Protein AF-A0A127P635-F1 (afdb_monomer_lite)

Radius of gyration: 21.89 Å; chains: 1; bounding box: 33×48×80 Å

pLDDT: mean 75.7, std 22.83, range [26.84, 96.88]

Foldseek 3Di:
DDDDDDDDDDDDPPPDDPPPVCPFKDWDDDDPPDDPCLQPDLLDAPNQLAQVVNVSGHPCNVVVLCVLLVPLVDAEAEDEDQLDWGWDDGSNHIYTYWHAQAWHFDDDSDNPDDRDIGRDFGWIWMWGADPPPGTDIDIGTDDDDDDPDDLADPVGGDD

InterPro domains:
  IPR029052 Metallo-dependent phosphatase-like [SSF56300] (49-138)
  IPR042281 GpdQ, beta-strand dimerisation domain [G3DSA:3.30.750.180] (48-118)

Organism: NCBI:txid158899

Sequence (159 aa):
MLASIDTTTLPLKTAGSPHALAQNAICYNCPPEWADWATQIKAIKDMTGIGHMDQIGLAQPQALADVVRRHPQVERILCGHLHRSIQVRFGGTIASTCPGVAHQVALDLSPQAASQFVMKPPAFQLHLWDAETGLISHTAYVGEFDGPHPFYDDDGLID

Secondary structure (DSSP, 8-state):
---------------------GGGEEEE---TTS--GGGS----SS-SS-HHHHTTS-S-HHHHHHHHHT-TT--EEEE-SSSS-EEEEETTEEEEEPPPSS-EE-----TT----EE-PPPEEEEEEEETTTEEEEEEEE-S--S-PPPSB-SSSB--

Structure (mmCIF, N/CA/C/O backbone):
data_AF-A0A127P635-F1
#
_entry.id   AF-A0A127P635-F1
#
loop_
_atom_site.group_PDB
_atom_site.id
_atom_site.type_symbol
_atom_site.label_atom_id
_atom_site.label_alt_id
_atom_site.label_comp_id
_atom_site.label_asym_id
_atom_site.label_entity_id
_atom_site.label_seq_id
_atom_site.pdbx_PDB_ins_code
_atom_site.Cartn_x
_atom_site.Cartn_y
_atom_site.Cartn_z
_atom_site.occupancy
_atom_site.B_iso_or_equiv
_atom_site.auth_seq_id
_atom_site.auth_comp_id
_atom_site.auth_asym_id
_atom_site.auth_atom_id
_atom_site.pdbx_PDB_model_num
ATOM 1 N N . MET A 1 1 ? -2.350 6.362 -63.099 1.00 40.06 1 MET A N 1
ATOM 2 C CA . MET A 1 1 ? -1.219 6.016 -62.216 1.00 40.06 1 MET A CA 1
ATOM 3 C C . MET A 1 1 ? -1.786 5.828 -60.818 1.00 40.06 1 MET A C 1
ATOM 5 O O . MET A 1 1 ? -2.006 6.806 -60.126 1.00 40.06 1 MET A O 1
ATOM 9 N N . LEU A 1 2 ? -2.149 4.595 -60.469 1.00 26.84 2 LEU A N 1
ATOM 10 C CA . LEU A 1 2 ? -2.580 4.197 -59.128 1.00 26.84 2 LEU A CA 1
ATOM 11 C C . LEU A 1 2 ? -1.950 2.825 -58.893 1.00 26.84 2 LEU A C 1
ATOM 13 O O . LEU A 1 2 ? -2.239 1.880 -59.624 1.00 26.84 2 LEU A O 1
ATOM 17 N N . ALA A 1 3 ? -0.991 2.782 -57.973 1.00 28.45 3 ALA A N 1
ATOM 18 C CA . ALA A 1 3 ? -0.274 1.579 -57.591 1.00 28.45 3 ALA A CA 1
ATOM 19 C C . ALA A 1 3 ? -1.171 0.712 -56.697 1.00 28.45 3 ALA A C 1
ATOM 21 O O . ALA A 1 3 ? -1.780 1.207 -55.751 1.00 28.45 3 ALA A O 1
ATOM 22 N N . SER A 1 4 ? -1.246 -0.575 -57.026 1.00 27.48 4 SER A N 1
ATOM 23 C CA . SER A 1 4 ? -1.781 -1.626 -56.163 1.00 27.48 4 SER A CA 1
ATOM 24 C C . SER A 1 4 ? -0.800 -1.851 -55.009 1.00 27.48 4 SER A C 1
ATOM 26 O O . SER A 1 4 ? 0.396 -2.016 -55.246 1.00 27.48 4 SER A O 1
ATOM 28 N N . ILE A 1 5 ? -1.301 -1.824 -53.772 1.00 34.12 5 ILE A N 1
ATOM 29 C CA . ILE A 1 5 ? -0.582 -2.327 -52.600 1.00 34.12 5 ILE A CA 1
ATOM 30 C C . ILE A 1 5 ? -1.266 -3.631 -52.204 1.00 34.12 5 ILE A C 1
ATOM 32 O O . ILE A 1 5 ? -2.447 -3.653 -51.855 1.00 34.12 5 ILE A O 1
ATOM 36 N N . ASP A 1 6 ? -0.502 -4.704 -52.341 1.00 28.53 6 ASP A N 1
ATOM 37 C CA . ASP A 1 6 ? -0.830 -6.071 -51.967 1.00 28.53 6 ASP A CA 1
ATOM 38 C C . ASP A 1 6 ? -0.951 -6.174 -50.436 1.00 28.53 6 ASP A C 1
ATOM 40 O O . ASP A 1 6 ? -0.069 -5.730 -49.699 1.00 28.53 6 ASP A O 1
ATOM 44 N N . THR A 1 7 ? -2.069 -6.711 -49.947 1.00 33.72 7 THR A N 1
ATOM 45 C CA . THR A 1 7 ? -2.349 -6.883 -48.511 1.00 33.72 7 THR A CA 1
ATOM 46 C C . THR A 1 7 ? -2.181 -8.348 -48.134 1.00 33.72 7 THR A C 1
ATOM 48 O O . THR A 1 7 ? -3.131 -9.046 -47.784 1.00 33.72 7 THR A O 1
ATOM 51 N N . THR A 1 8 ? -0.941 -8.832 -48.175 1.00 31.59 8 THR A N 1
ATOM 52 C CA . THR A 1 8 ? -0.578 -10.069 -47.480 1.00 31.59 8 THR A CA 1
ATOM 53 C C . THR A 1 8 ? -0.771 -9.880 -45.977 1.00 31.59 8 THR A C 1
ATOM 55 O O . THR A 1 8 ? -0.071 -9.117 -45.313 1.00 31.59 8 THR A O 1
ATOM 58 N N . THR A 1 9 ? -1.769 -10.584 -45.460 1.00 33.47 9 THR A N 1
ATOM 59 C CA . THR A 1 9 ? -2.158 -10.689 -44.058 1.00 33.47 9 THR A CA 1
ATOM 60 C C . THR A 1 9 ? -1.103 -11.488 -43.290 1.00 33.47 9 THR A C 1
ATOM 62 O O . THR A 1 9 ? -1.004 -12.705 -43.421 1.00 33.47 9 THR A O 1
ATOM 65 N N . LEU A 1 10 ? -0.311 -10.805 -42.463 1.00 30.02 10 LEU A N 1
ATOM 66 C CA . LEU A 1 10 ? 0.442 -11.431 -41.375 1.00 30.02 10 LEU A CA 1
ATOM 67 C C . LEU A 1 10 ? -0.514 -11.628 -40.186 1.00 30.02 10 LEU A C 1
ATOM 69 O O . LEU A 1 10 ? -1.155 -10.657 -39.774 1.00 30.02 10 LEU A O 1
ATOM 73 N N . PRO A 1 11 ? -0.640 -12.835 -39.607 1.00 29.98 11 PRO A N 1
ATOM 74 C CA . PRO A 1 11 ? -1.437 -13.017 -38.406 1.00 29.98 11 PRO A CA 1
ATOM 75 C C . PRO A 1 11 ? -0.704 -12.383 -37.219 1.00 29.98 11 PRO A C 1
ATOM 77 O O . PRO A 1 11 ? 0.297 -12.904 -36.726 1.00 29.98 11 PRO A O 1
ATOM 80 N N . LEU A 1 12 ? -1.221 -11.246 -36.754 1.00 31.81 12 LEU A N 1
ATOM 81 C CA . LEU A 1 12 ? -0.872 -10.675 -35.461 1.00 31.81 12 LEU A CA 1
ATOM 82 C C . LEU A 1 12 ? -1.381 -11.648 -34.385 1.00 31.81 12 LEU A C 1
ATOM 84 O O . LEU A 1 12 ? -2.584 -11.734 -34.136 1.00 31.81 12 LEU A O 1
ATOM 88 N N . LYS A 1 13 ? -0.481 -12.424 -33.771 1.00 27.80 13 LYS A N 1
ATOM 89 C CA . LYS A 1 13 ? -0.789 -13.155 -32.537 1.00 27.80 13 LYS A CA 1
ATOM 90 C C . LYS A 1 13 ? -1.103 -12.115 -31.464 1.00 27.80 13 LYS A C 1
ATOM 92 O O . LYS A 1 13 ? -0.204 -11.481 -30.922 1.00 27.80 13 LYS A O 1
ATOM 97 N N . THR A 1 14 ? -2.385 -11.921 -31.184 1.00 33.81 14 THR A N 1
ATOM 98 C CA . THR A 1 14 ? -2.855 -11.160 -30.030 1.00 33.81 14 THR A CA 1
ATOM 99 C C . THR A 1 14 ? -2.459 -11.924 -28.770 1.00 33.81 14 THR A C 1
ATOM 101 O O . THR A 1 14 ? -3.133 -12.878 -28.383 1.00 33.81 14 THR A O 1
ATOM 104 N N . ALA A 1 15 ? -1.348 -11.535 -28.144 1.00 35.34 15 ALA A N 1
ATOM 105 C CA . ALA A 1 15 ? -1.114 -11.848 -26.742 1.00 35.34 15 ALA A CA 1
ATOM 106 C C . ALA A 1 15 ? -2.241 -11.165 -25.959 1.00 35.34 15 ALA A C 1
ATOM 108 O O . ALA A 1 15 ? -2.347 -9.939 -25.948 1.00 35.34 15 ALA A O 1
ATOM 109 N N . GLY A 1 16 ? -3.166 -11.967 -25.434 1.00 30.27 16 GLY A N 1
ATOM 110 C CA . GLY A 1 16 ? -4.338 -11.471 -24.733 1.00 30.27 16 GLY A CA 1
ATOM 111 C C . GLY A 1 16 ? -3.919 -10.689 -23.497 1.00 30.27 16 GLY A C 1
ATOM 112 O O . GLY A 1 16 ? -3.407 -11.267 -22.542 1.00 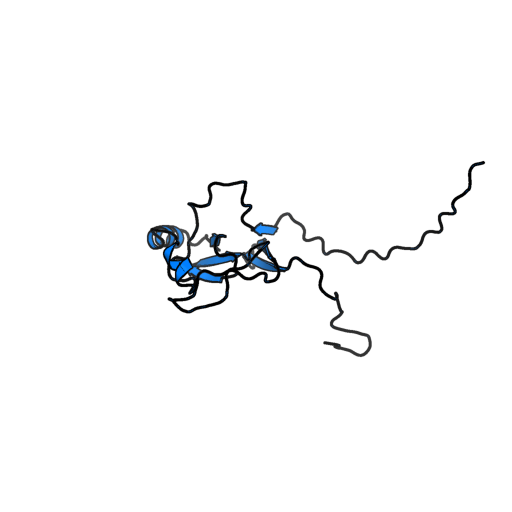30.27 16 GLY A O 1
ATOM 113 N N . SER A 1 17 ? -4.170 -9.382 -23.501 1.00 34.38 17 SER A N 1
ATOM 114 C CA . SER A 1 17 ? -4.253 -8.606 -22.270 1.00 34.38 17 SER A CA 1
ATOM 115 C C . SER A 1 17 ? -5.318 -9.259 -21.382 1.00 34.38 17 SER A C 1
ATOM 117 O O . SER A 1 17 ? -6.433 -9.479 -21.868 1.00 34.38 17 SER A O 1
ATOM 119 N N . PRO A 1 18 ? -5.034 -9.594 -20.112 1.00 41.00 18 PRO A N 1
ATOM 120 C CA . PRO A 1 18 ? -6.061 -10.102 -19.221 1.00 41.00 18 PRO A CA 1
ATOM 121 C C . PRO A 1 18 ? -7.120 -9.012 -19.041 1.00 41.00 18 PRO A C 1
ATOM 123 O O . PRO A 1 18 ? -6.912 -8.004 -18.366 1.00 41.00 18 PRO A O 1
ATOM 126 N N . HIS A 1 19 ? -8.264 -9.210 -19.690 1.00 35.12 19 HIS A N 1
ATOM 127 C CA . HIS A 1 19 ? -9.473 -8.449 -19.438 1.00 35.12 19 HIS A CA 1
ATOM 128 C C . HIS A 1 19 ? -9.950 -8.799 -18.027 1.00 35.12 19 HIS A C 1
ATOM 130 O O . HIS A 1 19 ? -10.717 -9.740 -17.834 1.00 35.12 19 HIS A O 1
ATOM 136 N N . ALA A 1 20 ? -9.497 -8.050 -17.021 1.00 40.28 20 ALA A N 1
ATOM 137 C CA . ALA A 1 20 ? -10.219 -7.988 -15.762 1.00 40.28 20 ALA A CA 1
ATOM 138 C C . ALA A 1 20 ? -11.636 -7.493 -16.088 1.00 40.28 20 ALA A C 1
ATOM 140 O O . ALA A 1 20 ? -11.803 -6.423 -16.679 1.00 40.28 20 ALA A O 1
ATOM 141 N N . LEU A 1 21 ? -12.657 -8.286 -15.760 1.00 40.84 21 LEU A N 1
ATOM 142 C CA . LEU A 1 21 ? -14.048 -7.853 -15.842 1.00 40.84 21 LEU A CA 1
ATOM 143 C C . LEU A 1 21 ? -14.205 -6.676 -14.870 1.00 40.84 21 LEU A C 1
ATOM 145 O O . LEU A 1 21 ? -14.335 -6.857 -13.663 1.00 40.84 21 LEU A O 1
ATOM 149 N N . ALA A 1 22 ? -14.128 -5.458 -15.407 1.00 42.81 22 ALA A N 1
ATOM 150 C CA . ALA A 1 22 ? -13.986 -4.200 -14.671 1.00 42.81 22 ALA A CA 1
ATOM 151 C C . ALA A 1 22 ? -15.124 -3.890 -13.677 1.00 42.81 22 ALA A C 1
ATOM 153 O O . ALA A 1 22 ? -15.039 -2.917 -12.938 1.00 42.81 22 ALA A O 1
ATOM 154 N N . GLN A 1 23 ? -16.180 -4.705 -13.635 1.00 42.50 23 GLN A N 1
ATOM 155 C CA . GLN A 1 23 ? -17.359 -4.472 -12.800 1.00 42.50 23 GLN A CA 1
ATOM 156 C C . GLN A 1 23 ? -17.070 -4.590 -11.296 1.00 42.50 23 GLN A C 1
ATOM 158 O O . GLN A 1 23 ? -17.772 -3.964 -10.508 1.00 42.50 23 GLN A O 1
ATOM 163 N N . ASN A 1 24 ? -16.005 -5.301 -10.903 1.00 52.50 24 ASN A N 1
ATOM 164 C CA . ASN A 1 24 ? -15.662 -5.513 -9.492 1.00 52.50 24 ASN A CA 1
ATOM 165 C C . ASN A 1 24 ? -14.326 -4.870 -9.081 1.00 52.50 24 ASN A C 1
ATOM 167 O O . ASN A 1 24 ? -13.879 -5.105 -7.961 1.00 52.50 24 ASN A O 1
ATOM 171 N N . ALA A 1 25 ? -13.679 -4.096 -9.965 1.00 46.00 25 ALA A N 1
ATOM 172 C CA . ALA A 1 25 ? -12.345 -3.542 -9.739 1.00 46.00 25 ALA A CA 1
ATOM 173 C C . ALA A 1 25 ? -12.371 -2.010 -9.577 1.00 46.00 25 ALA A C 1
ATOM 175 O O . ALA A 1 25 ? -12.666 -1.288 -10.527 1.00 46.00 25 ALA A O 1
ATOM 176 N N . ILE A 1 26 ? -12.010 -1.497 -8.398 1.00 62.84 26 ILE A N 1
ATOM 177 C CA . ILE A 1 26 ? -11.842 -0.056 -8.157 1.00 62.84 26 ILE A CA 1
ATOM 178 C C . ILE A 1 26 ? -10.362 0.297 -8.313 1.00 62.84 26 ILE A C 1
ATOM 180 O O . ILE A 1 26 ? -9.521 -0.202 -7.566 1.00 62.84 26 ILE A O 1
ATOM 184 N N . CYS A 1 27 ? -10.039 1.172 -9.268 1.00 54.94 27 CYS A N 1
ATOM 185 C CA . CYS A 1 27 ? -8.718 1.789 -9.350 1.00 54.94 27 CYS A CA 1
ATOM 186 C C . CYS A 1 27 ? -8.664 2.964 -8.374 1.00 54.94 27 CYS A C 1
ATOM 188 O O . CYS A 1 27 ? -9.418 3.928 -8.522 1.00 54.94 27 CYS A O 1
ATOM 190 N N . TYR A 1 28 ? -7.790 2.879 -7.373 1.00 62.53 28 TYR A N 1
ATOM 191 C CA . TYR A 1 28 ? -7.574 3.970 -6.434 1.00 62.53 28 TYR A CA 1
ATOM 192 C C . TYR A 1 28 ? -6.219 4.622 -6.706 1.00 62.53 28 TYR A C 1
ATOM 194 O O . TYR A 1 28 ? -5.156 4.075 -6.409 1.00 62.53 28 TYR A O 1
ATOM 202 N N . ASN A 1 29 ? -6.281 5.821 -7.275 1.00 59.50 29 ASN A N 1
ATOM 203 C CA . ASN A 1 29 ? -5.204 6.794 -7.248 1.00 59.50 29 ASN A CA 1
ATOM 204 C C . ASN A 1 29 ? -5.836 8.172 -7.044 1.00 59.50 29 ASN A C 1
ATOM 206 O O . ASN A 1 29 ? -6.843 8.474 -7.676 1.00 59.50 29 ASN A O 1
ATOM 210 N N . CYS A 1 30 ? -5.261 8.987 -6.164 1.00 53.19 30 CYS A N 1
ATOM 211 C CA . CYS A 1 30 ? -5.733 10.342 -5.887 1.00 53.19 30 CYS A CA 1
ATOM 212 C C . CYS A 1 30 ? -5.468 11.224 -7.126 1.00 53.19 30 CYS A C 1
ATOM 214 O O . CYS A 1 30 ? -4.301 11.540 -7.374 1.00 53.19 30 CYS A O 1
ATOM 216 N N . PRO A 1 31 ? -6.476 11.612 -7.935 1.00 47.00 31 PRO A N 1
ATOM 217 C CA . PRO A 1 31 ? -6.239 12.573 -9.000 1.00 47.00 31 PRO A CA 1
ATOM 218 C C . PRO A 1 31 ? -6.076 13.965 -8.363 1.00 47.00 31 PRO A C 1
ATOM 220 O O . PRO A 1 31 ? -6.897 14.337 -7.520 1.00 47.00 31 PRO A O 1
ATOM 223 N N . PRO A 1 32 ? -5.052 14.747 -8.741 1.00 47.50 32 PRO A N 1
ATOM 224 C CA . PRO A 1 32 ? -4.784 16.043 -8.118 1.00 47.50 32 PRO A CA 1
ATOM 225 C C . PRO A 1 32 ? -5.845 17.119 -8.417 1.00 47.50 32 PRO A C 1
ATOM 227 O O . PRO A 1 32 ? -5.920 18.098 -7.681 1.00 47.50 32 PRO A O 1
ATOM 230 N N . GLU A 1 33 ? -6.689 16.944 -9.442 1.00 41.91 33 GLU A N 1
ATOM 231 C CA . GLU A 1 33 ? -7.599 17.996 -9.929 1.00 41.91 33 GLU A CA 1
ATOM 232 C C . GLU A 1 33 ? -9.095 17.840 -9.591 1.00 41.91 33 GLU A C 1
ATOM 234 O O . GLU A 1 33 ? -9.850 18.782 -9.828 1.00 41.91 33 GLU A O 1
ATOM 239 N N . TRP A 1 34 ? -9.568 16.710 -9.045 1.00 37.62 34 TRP A N 1
ATOM 240 C CA . TRP A 1 34 ? -11.022 16.428 -9.001 1.00 37.62 34 TRP A CA 1
ATOM 241 C C . TRP A 1 34 ? -11.672 16.343 -7.631 1.00 37.62 34 TRP A C 1
ATOM 243 O O . TRP A 1 34 ? -12.878 16.105 -7.552 1.00 37.62 34 TRP A O 1
ATOM 253 N N . ALA A 1 35 ? -10.939 16.590 -6.552 1.00 34.84 35 ALA A N 1
ATOM 254 C CA . ALA A 1 35 ? -11.592 16.684 -5.264 1.00 34.84 35 ALA A CA 1
ATOM 255 C C . ALA A 1 35 ? -10.798 17.464 -4.230 1.00 34.84 35 ALA A C 1
ATOM 257 O O . ALA A 1 35 ? -9.618 17.216 -3.993 1.00 34.84 35 ALA A O 1
ATOM 258 N N . ASP A 1 36 ? -11.528 18.298 -3.501 1.00 38.75 36 ASP A N 1
ATOM 259 C CA . ASP A 1 36 ? -11.171 18.829 -2.188 1.00 38.75 36 ASP A CA 1
ATOM 260 C C . ASP A 1 36 ? -11.146 17.706 -1.114 1.00 38.75 36 ASP A C 1
ATOM 262 O O . ASP A 1 36 ? -11.647 17.843 -0.001 1.00 38.75 36 ASP A O 1
ATOM 266 N N . TRP A 1 37 ? -10.581 16.536 -1.447 1.00 36.97 37 TRP A N 1
ATOM 267 C CA . TRP A 1 37 ? -10.340 15.430 -0.511 1.00 36.97 37 TRP A CA 1
ATOM 268 C C . TRP A 1 37 ? -9.089 15.660 0.343 1.00 36.97 37 TRP A C 1
ATOM 270 O O . TRP A 1 37 ? -8.814 14.875 1.247 1.00 36.97 37 TRP A O 1
ATOM 280 N N . ALA A 1 38 ? -8.337 16.744 0.116 1.00 36.59 38 ALA A N 1
ATOM 281 C CA . ALA A 1 38 ? -7.141 17.079 0.893 1.00 36.59 38 ALA A CA 1
ATOM 282 C C . ALA A 1 38 ? -7.415 17.192 2.411 1.00 36.59 38 ALA A C 1
ATOM 284 O O . ALA A 1 38 ? -6.490 17.054 3.217 1.00 36.59 38 ALA A O 1
ATOM 285 N N . THR A 1 39 ? -8.680 17.371 2.807 1.00 39.03 39 THR A N 1
ATOM 286 C CA . THR A 1 39 ? -9.135 17.406 4.203 1.00 39.03 39 THR A CA 1
ATOM 287 C C . THR A 1 39 ? -9.807 16.121 4.703 1.00 39.03 39 THR A C 1
ATOM 289 O O . THR A 1 39 ? -9.996 15.992 5.914 1.00 39.03 39 THR A O 1
ATOM 292 N N . GLN A 1 40 ? -10.121 15.134 3.852 1.00 41.62 40 GLN A N 1
ATOM 293 C CA . GLN A 1 40 ? -10.844 13.928 4.275 1.00 41.62 40 GLN A CA 1
ATOM 294 C C . GLN A 1 40 ? -10.118 12.631 3.898 1.00 41.62 40 GLN A C 1
ATOM 296 O O . GLN A 1 40 ? -9.894 12.304 2.740 1.00 41.62 40 GLN A O 1
ATOM 301 N N . ILE A 1 41 ? -9.836 11.861 4.953 1.00 49.72 41 ILE A N 1
ATOM 302 C CA . ILE A 1 41 ? -9.254 10.511 4.984 1.00 49.72 41 ILE A CA 1
ATOM 303 C C . ILE A 1 41 ? -7.726 10.471 4.819 1.00 49.72 41 ILE A C 1
ATOM 305 O O . ILE A 1 41 ? -7.162 9.876 3.909 1.00 49.72 41 ILE A O 1
ATOM 309 N N . LYS A 1 42 ? -7.044 11.017 5.830 1.00 58.03 42 LYS A N 1
ATOM 310 C CA . LYS A 1 42 ? -5.664 10.672 6.213 1.00 58.03 42 LYS A CA 1
ATOM 311 C C . LYS A 1 42 ? -5.676 9.792 7.466 1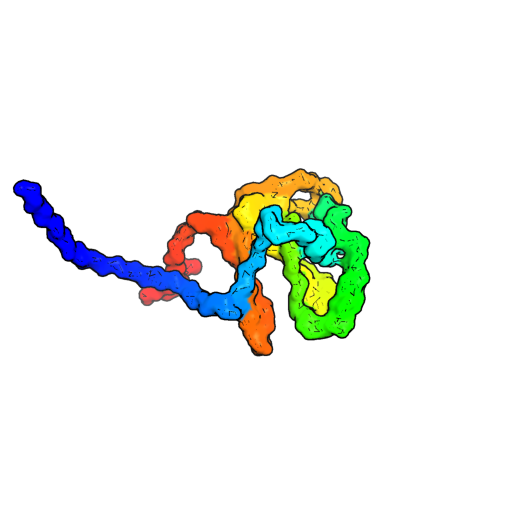.00 58.03 42 LYS A C 1
ATOM 313 O O . LYS A 1 42 ? -5.122 10.171 8.491 1.00 58.03 42 LYS A O 1
ATOM 318 N N . ALA A 1 43 ? -6.382 8.661 7.424 1.00 54.31 43 ALA A N 1
ATOM 319 C CA . ALA A 1 43 ? -6.719 7.867 8.618 1.00 54.31 43 ALA A CA 1
ATOM 320 C C . ALA A 1 43 ? -5.507 7.430 9.466 1.00 54.31 43 ALA A C 1
ATOM 322 O O . ALA A 1 43 ? -5.661 7.088 10.634 1.00 54.31 43 ALA A O 1
ATOM 323 N N . ILE A 1 44 ? -4.304 7.474 8.897 1.00 63.19 44 ILE A N 1
ATOM 324 C CA . ILE A 1 44 ? -3.077 7.044 9.545 1.00 63.19 44 ILE A CA 1
ATOM 325 C C . ILE A 1 44 ? -2.339 8.274 10.086 1.00 63.19 44 ILE A C 1
ATOM 327 O O . ILE A 1 44 ? -1.564 8.903 9.371 1.00 63.19 44 ILE A O 1
ATOM 331 N N . LYS A 1 45 ? -2.592 8.630 11.346 1.00 61.78 45 LYS A N 1
ATOM 332 C CA . LYS A 1 45 ? -1.747 9.566 12.100 1.00 61.78 45 LYS A CA 1
ATOM 333 C C . LYS A 1 45 ? -0.924 8.762 13.108 1.00 61.78 45 LYS A C 1
ATOM 335 O O . LYS A 1 45 ? -1.494 7.960 13.840 1.00 61.78 45 LYS A O 1
ATOM 340 N N . ASP A 1 46 ? 0.390 8.983 13.116 1.00 60.41 46 ASP A N 1
ATOM 341 C CA . ASP A 1 46 ? 1.391 8.334 13.982 1.00 60.41 46 ASP A CA 1
ATOM 342 C C . ASP A 1 46 ? 1.610 6.828 13.723 1.00 60.41 46 ASP A C 1
ATOM 344 O O . ASP A 1 46 ? 2.237 6.141 14.528 1.00 60.41 46 ASP A O 1
ATOM 348 N N . MET A 1 47 ? 1.092 6.290 12.613 1.00 71.00 47 MET A N 1
ATOM 349 C CA . MET A 1 47 ? 1.242 4.865 12.271 1.00 71.00 47 MET A CA 1
ATOM 350 C C . MET A 1 47 ? 1.848 4.628 10.889 1.00 71.00 47 MET A C 1
ATOM 352 O O . MET A 1 47 ? 1.985 3.477 10.476 1.00 71.00 47 MET A O 1
ATOM 356 N N . THR A 1 48 ? 2.209 5.692 10.164 1.00 74.69 48 THR A N 1
ATOM 357 C CA . THR A 1 48 ? 2.890 5.536 8.872 1.00 74.69 48 THR A CA 1
ATOM 358 C C . THR A 1 48 ? 4.347 5.128 9.074 1.00 74.69 48 THR A C 1
ATOM 360 O O . THR A 1 48 ? 4.932 4.487 8.201 1.00 74.69 48 THR A O 1
ATOM 363 N N . GLY A 1 49 ? 4.924 5.493 10.227 1.00 80.94 49 GLY A N 1
ATOM 364 C CA . GLY A 1 49 ? 6.341 5.323 10.527 1.00 80.94 49 GLY A CA 1
ATOM 365 C C . GLY A 1 49 ? 7.228 6.355 9.830 1.00 80.94 49 GLY A C 1
ATOM 366 O O . GLY A 1 49 ? 8.443 6.233 9.904 1.00 80.94 49 GLY A O 1
ATOM 367 N N . ILE A 1 50 ? 6.652 7.355 9.153 1.00 84.00 50 ILE A N 1
ATOM 368 C CA . ILE A 1 50 ? 7.378 8.413 8.446 1.00 84.00 50 ILE A CA 1
ATOM 369 C C . ILE A 1 50 ? 7.144 9.722 9.199 1.00 84.00 50 ILE A C 1
ATOM 371 O O . ILE A 1 50 ? 6.087 10.344 9.076 1.00 84.00 50 ILE A O 1
ATOM 375 N N . GLY A 1 51 ? 8.148 10.161 9.965 1.00 83.00 51 GLY A N 1
ATOM 376 C CA . GLY A 1 51 ? 7.982 11.216 10.972 1.00 83.00 51 GLY A CA 1
ATOM 377 C C . GLY A 1 51 ? 7.359 12.516 10.450 1.00 83.00 51 GLY A C 1
ATOM 378 O O . GLY A 1 51 ? 6.416 13.034 11.047 1.00 83.00 51 GLY A O 1
ATOM 379 N N . HIS A 1 52 ? 7.821 13.025 9.305 1.00 81.38 52 HIS A N 1
ATOM 380 C CA . HIS A 1 52 ? 7.276 14.258 8.719 1.00 81.38 52 HIS A CA 1
ATOM 381 C C . HIS A 1 52 ? 5.855 14.089 8.146 1.00 81.38 52 HIS A C 1
ATOM 383 O O . HIS A 1 52 ? 5.111 15.063 8.068 1.00 81.38 52 HIS A O 1
ATOM 389 N N . MET A 1 53 ? 5.454 12.872 7.768 1.00 83.12 53 MET A N 1
ATOM 390 C CA . MET A 1 53 ? 4.096 12.581 7.290 1.00 83.12 53 MET A CA 1
ATOM 391 C C . MET A 1 53 ? 3.116 12.405 8.450 1.00 83.12 53 MET A C 1
ATOM 393 O O . MET A 1 53 ? 1.981 12.876 8.378 1.00 83.12 53 MET A O 1
ATOM 397 N N . ASP A 1 54 ? 3.563 11.799 9.551 1.00 82.06 54 ASP A N 1
ATOM 398 C CA . ASP A 1 54 ? 2.753 11.637 10.761 1.00 82.06 54 ASP A CA 1
ATOM 399 C C . ASP A 1 54 ? 2.348 13.001 11.364 1.00 82.06 54 ASP A C 1
ATOM 401 O O . ASP A 1 54 ? 1.235 13.152 11.874 1.00 82.06 54 ASP A O 1
ATOM 405 N N . GLN A 1 55 ? 3.187 14.034 11.205 1.00 79.62 55 GLN A N 1
ATOM 406 C CA . GLN A 1 55 ? 2.886 15.416 11.613 1.00 79.62 55 GLN A CA 1
ATOM 407 C C . GLN A 1 55 ? 1.713 16.057 10.853 1.00 79.62 55 GLN A C 1
ATOM 409 O O . GLN A 1 55 ? 1.078 16.973 11.375 1.00 79.62 55 GLN A O 1
ATOM 414 N N . ILE A 1 56 ? 1.409 15.586 9.640 1.00 76.81 56 ILE A N 1
ATOM 415 C CA . ILE A 1 56 ? 0.348 16.127 8.770 1.00 76.81 56 ILE A CA 1
ATOM 416 C C . ILE A 1 56 ? -0.809 15.137 8.549 1.00 76.81 56 ILE A C 1
ATOM 418 O O . ILE A 1 56 ? -1.607 15.299 7.614 1.00 76.81 56 ILE A O 1
ATOM 422 N N . GLY A 1 57 ? -0.900 14.117 9.410 1.00 74.75 57 GLY A N 1
ATOM 423 C CA . GLY A 1 57 ? -1.972 13.122 9.430 1.00 74.75 57 GLY A CA 1
ATOM 424 C C . GLY A 1 57 ? -3.335 13.688 9.853 1.00 74.75 57 GLY A C 1
ATOM 425 O O . GLY A 1 57 ? -3.487 1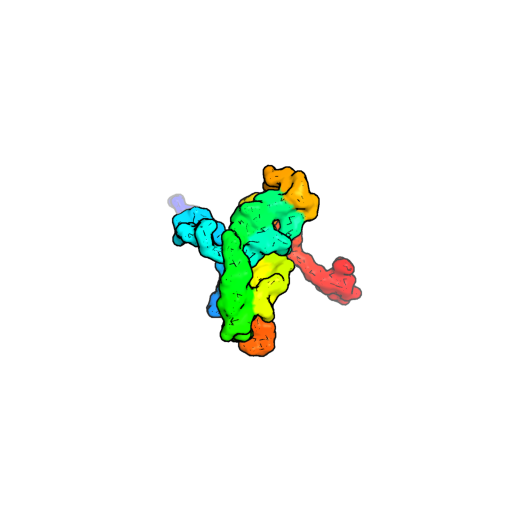4.873 10.153 1.00 74.75 57 GLY A O 1
ATOM 426 N N . LEU A 1 58 ? -4.366 12.836 9.875 1.00 78.19 58 LEU A N 1
ATOM 427 C CA . LEU A 1 58 ? -5.715 13.219 10.314 1.00 78.19 58 LEU A CA 1
ATOM 428 C C . LEU A 1 58 ? -5.693 13.762 11.746 1.00 78.19 58 LEU A C 1
ATOM 430 O O . LEU A 1 58 ? -5.205 13.091 12.646 1.00 78.19 58 LEU A O 1
ATOM 434 N N . ALA A 1 59 ? -6.285 14.937 11.971 1.00 77.81 59 ALA A N 1
ATOM 435 C CA . ALA A 1 59 ? -6.237 15.625 13.264 1.00 77.81 59 ALA A CA 1
ATOM 436 C C . ALA A 1 59 ? -6.873 14.834 14.425 1.00 77.81 59 ALA A C 1
ATOM 438 O O . ALA A 1 59 ? -6.373 14.878 15.546 1.00 77.81 59 ALA A O 1
ATOM 439 N N . GLN A 1 60 ? -7.963 14.102 14.168 1.00 83.12 60 GLN A N 1
ATOM 440 C CA . GLN A 1 60 ? -8.682 13.307 15.174 1.00 83.12 60 GLN A CA 1
ATOM 441 C C . GLN A 1 60 ? -8.808 11.842 14.724 1.00 83.12 60 GLN A C 1
ATOM 443 O O . GLN A 1 60 ? -9.907 11.374 14.414 1.00 83.12 60 GLN A O 1
ATOM 448 N N . PRO A 1 61 ? -7.693 11.090 14.670 1.00 83.69 61 PRO A N 1
ATOM 449 C CA . PRO A 1 61 ? -7.698 9.724 14.154 1.00 83.69 61 PRO A CA 1
ATOM 450 C C . PRO A 1 61 ? -8.549 8.801 15.030 1.00 83.69 61 PRO A C 1
ATOM 452 O O . PRO A 1 61 ? -9.259 7.938 14.522 1.00 83.69 61 PRO A O 1
ATOM 455 N N . GLN A 1 62 ? -8.569 9.037 16.343 1.00 87.56 62 GLN A N 1
ATOM 456 C CA . GLN A 1 62 ? -9.354 8.235 17.271 1.00 87.56 62 GLN A CA 1
ATOM 457 C C . GLN A 1 62 ? -10.865 8.380 17.046 1.00 87.56 62 GLN A C 1
ATOM 459 O O . GLN A 1 62 ? -11.568 7.378 17.105 1.00 87.56 62 GLN A O 1
ATOM 464 N N . ALA A 1 63 ? -11.358 9.577 16.711 1.00 89.50 63 ALA A N 1
ATOM 465 C CA . ALA A 1 63 ? -12.781 9.792 16.445 1.00 89.50 63 ALA A CA 1
ATOM 466 C C . ALA A 1 63 ? -13.254 8.988 15.221 1.00 89.50 63 ALA A C 1
ATOM 468 O O . ALA A 1 63 ? -14.302 8.343 15.260 1.00 89.50 63 ALA A O 1
ATOM 469 N N . LEU A 1 64 ? -12.450 8.956 14.151 1.00 86.62 64 LEU A N 1
ATOM 470 C CA . LEU A 1 64 ? -12.725 8.097 12.998 1.00 86.62 64 LEU A CA 1
ATOM 471 C C . LEU A 1 64 ? -12.627 6.614 13.381 1.00 86.62 64 LEU A C 1
ATOM 473 O O . LEU A 1 64 ? -13.490 5.827 13.001 1.00 86.62 64 LEU A O 1
ATOM 477 N N . ALA A 1 65 ? -11.626 6.226 14.171 1.00 89.69 65 ALA A N 1
ATOM 478 C CA . ALA A 1 65 ? -11.499 4.851 14.641 1.00 89.69 65 ALA A CA 1
ATOM 479 C C . ALA A 1 65 ? -12.716 4.413 15.480 1.00 89.69 65 ALA A C 1
ATOM 481 O O . ALA A 1 65 ? -13.165 3.277 15.349 1.00 89.69 65 ALA A O 1
ATOM 482 N N . ASP A 1 66 ? -13.282 5.301 16.303 1.00 93.69 66 ASP A N 1
ATOM 483 C CA . ASP A 1 66 ? -14.492 5.051 17.099 1.00 93.69 66 ASP A CA 1
ATOM 484 C C . ASP A 1 66 ? -15.731 4.863 16.217 1.00 93.69 66 ASP A C 1
ATOM 486 O O . ASP A 1 66 ? -16.587 4.031 16.517 1.00 93.69 66 ASP A O 1
ATOM 490 N N . VAL A 1 67 ? -15.833 5.596 15.104 1.00 92.69 67 VAL A N 1
ATOM 491 C CA . VAL A 1 67 ? -16.867 5.348 14.088 1.00 92.69 67 VAL A CA 1
ATOM 492 C C . VAL A 1 67 ? -16.675 3.964 13.475 1.00 92.69 67 VAL A C 1
ATOM 494 O O . VAL A 1 67 ? -17.602 3.162 13.492 1.00 92.69 67 VAL A O 1
ATOM 497 N N . VAL A 1 68 ? -15.471 3.651 12.998 1.00 90.88 68 VAL A N 1
ATOM 498 C CA . VAL A 1 68 ? -15.197 2.396 12.284 1.00 90.88 68 VAL A CA 1
ATOM 499 C C . VAL A 1 68 ? -15.413 1.175 13.183 1.00 90.88 68 VAL A C 1
ATOM 501 O O . VAL A 1 68 ? -16.052 0.219 12.757 1.00 90.88 68 VAL A O 1
ATOM 504 N N . ARG A 1 69 ? -15.020 1.233 14.465 1.00 94.31 69 ARG A N 1
ATOM 505 C CA . ARG A 1 69 ? -15.261 0.134 15.423 1.00 94.31 69 ARG A CA 1
ATOM 506 C C . ARG A 1 69 ? -16.742 -0.178 15.631 1.00 94.31 69 ARG A C 1
ATOM 508 O O . ARG A 1 69 ? -17.075 -1.314 15.952 1.00 94.31 69 ARG A O 1
ATOM 515 N N . ARG A 1 70 ? -17.633 0.806 15.465 1.00 96.88 70 ARG A N 1
ATOM 516 C CA . ARG A 1 70 ? -19.092 0.610 15.564 1.00 96.88 70 ARG A CA 1
ATOM 517 C C . ARG A 1 70 ? -19.704 0.005 14.297 1.00 96.88 70 ARG A C 1
ATOM 519 O O . ARG A 1 70 ? -20.883 -0.337 14.307 1.00 96.88 70 ARG A O 1
ATOM 526 N N . HIS A 1 71 ? -18.924 -0.128 13.228 1.00 94.31 71 HIS A N 1
ATOM 527 C CA . HIS A 1 71 ? -19.362 -0.569 11.910 1.00 94.31 71 HIS A CA 1
ATOM 528 C C . HIS A 1 71 ? -18.496 -1.741 11.420 1.00 94.31 71 HIS A C 1
ATOM 530 O O . HIS A 1 71 ? -17.653 -1.558 10.542 1.00 94.31 71 HIS A O 1
ATOM 536 N N . PRO A 1 72 ? -18.690 -2.958 11.969 1.00 92.00 72 PRO A N 1
ATOM 537 C CA . PRO A 1 72 ? -17.852 -4.119 11.660 1.00 92.00 72 PRO A CA 1
ATOM 538 C C . PRO A 1 72 ? -17.928 -4.573 10.195 1.00 92.00 72 PRO A C 1
ATOM 540 O O . PRO A 1 72 ? -17.072 -5.332 9.760 1.00 92.00 72 PRO A O 1
ATOM 543 N N . GLN A 1 73 ? -18.909 -4.096 9.422 1.00 93.38 73 GLN A N 1
ATOM 544 C CA . GLN A 1 73 ? -18.981 -4.329 7.979 1.00 93.38 73 GLN A CA 1
ATOM 545 C C . GLN A 1 73 ? -17.934 -3.538 7.168 1.00 93.38 73 GLN A C 1
ATOM 547 O O . GLN A 1 73 ? -17.837 -3.716 5.958 1.00 93.38 73 GLN A O 1
ATOM 552 N N . VAL A 1 74 ? -17.188 -2.616 7.791 1.00 90.94 74 VAL A N 1
ATOM 553 C CA . VAL A 1 74 ? -16.128 -1.855 7.114 1.00 90.94 74 VAL A CA 1
ATOM 554 C C . VAL A 1 74 ? -14.880 -2.723 6.960 1.00 90.94 74 VAL A C 1
ATOM 556 O O . VAL A 1 74 ? -14.118 -2.934 7.904 1.00 90.94 74 VAL A O 1
ATOM 559 N N . GLU A 1 75 ? -14.632 -3.177 5.736 1.00 90.31 75 GLU A N 1
ATOM 560 C CA . GLU A 1 75 ? -13.538 -4.108 5.457 1.00 90.31 75 GLU A CA 1
ATOM 561 C C . GLU A 1 75 ? -12.165 -3.453 5.264 1.00 90.31 75 GLU A C 1
ATOM 563 O O . GLU A 1 75 ? -11.128 -4.043 5.578 1.00 90.31 75 GLU A O 1
ATOM 568 N N . ARG A 1 76 ? -12.130 -2.225 4.744 1.00 89.88 76 ARG A N 1
ATOM 569 C CA . ARG A 1 76 ? -10.879 -1.492 4.552 1.00 89.88 76 ARG A CA 1
ATOM 570 C C . ARG A 1 76 ? -11.112 0.008 4.492 1.00 89.88 76 ARG A C 1
ATOM 572 O O . ARG A 1 76 ? -12.134 0.471 3.996 1.00 89.88 76 ARG A O 1
ATOM 579 N N . ILE A 1 77 ? -10.124 0.766 4.953 1.00 88.94 77 ILE A N 1
ATOM 580 C CA . ILE A 1 77 ? -10.021 2.209 4.736 1.00 88.94 77 ILE A CA 1
ATOM 581 C C . ILE A 1 77 ? -8.899 2.437 3.725 1.00 88.94 77 ILE A C 1
ATOM 583 O O . ILE A 1 77 ? -7.766 2.021 3.962 1.00 88.94 77 ILE A O 1
ATOM 587 N N . LEU A 1 78 ? -9.209 3.077 2.601 1.00 88.06 78 LEU A N 1
ATOM 588 C CA . LEU A 1 78 ? -8.256 3.363 1.527 1.00 88.06 78 LEU A CA 1
ATOM 589 C C . LEU A 1 78 ? -8.018 4.870 1.431 1.00 88.06 78 LEU A C 1
ATOM 591 O O . LEU A 1 78 ? -8.975 5.646 1.442 1.00 88.06 78 LEU A O 1
ATOM 595 N N . CYS A 1 79 ? -6.756 5.286 1.351 1.00 80.69 79 CYS A N 1
ATOM 596 C CA . CYS A 1 79 ? -6.385 6.695 1.261 1.00 80.69 79 CYS A CA 1
ATOM 597 C C . CYS A 1 79 ? -5.151 6.964 0.383 1.00 80.69 79 CYS A C 1
ATOM 599 O O . CYS A 1 79 ? -4.380 6.073 0.041 1.00 80.69 79 CYS A O 1
ATOM 601 N N . GLY A 1 80 ? -4.979 8.220 -0.029 1.00 80.19 80 GLY A N 1
ATOM 602 C CA . GLY A 1 80 ? -3.830 8.688 -0.805 1.00 80.19 80 GLY A CA 1
ATOM 603 C C . GLY A 1 80 ? -2.809 9.407 0.076 1.00 80.19 80 GLY A C 1
ATOM 604 O O . GLY A 1 80 ? -2.494 8.964 1.179 1.00 80.19 80 GLY A O 1
ATOM 605 N N . HIS A 1 81 ? -2.325 10.556 -0.400 1.00 82.88 81 HIS A N 1
ATOM 606 C CA . HIS A 1 81 ? -1.450 11.508 0.302 1.00 82.88 81 HIS A CA 1
ATOM 607 C C . HIS A 1 81 ? 0.005 11.074 0.530 1.00 82.88 81 HIS A C 1
ATOM 609 O O . HIS A 1 81 ? 0.902 11.871 0.279 1.00 82.88 81 HIS A O 1
ATOM 615 N N . LEU A 1 82 ? 0.262 9.836 0.955 1.00 85.00 82 LEU A N 1
ATOM 616 C CA . LEU A 1 82 ? 1.618 9.403 1.327 1.00 85.00 82 LEU A CA 1
ATOM 617 C C . LEU A 1 82 ? 2.495 8.983 0.149 1.00 85.00 82 LEU A C 1
ATOM 619 O O . LEU A 1 82 ? 3.689 8.765 0.337 1.00 85.00 82 LEU A O 1
ATOM 623 N N . HIS A 1 83 ? 1.912 8.836 -1.046 1.00 89.94 83 HIS A N 1
ATOM 624 C CA . HIS A 1 83 ? 2.618 8.409 -2.258 1.00 89.94 83 HIS A CA 1
ATOM 625 C C . HIS A 1 83 ? 3.501 7.180 -1.985 1.00 89.94 83 HIS A C 1
ATOM 627 O O . HIS A 1 83 ? 4.682 7.152 -2.325 1.00 89.94 83 HIS A O 1
ATOM 633 N N . ARG A 1 84 ? 2.944 6.206 -1.257 1.00 89.06 84 ARG A N 1
ATOM 634 C CA . ARG A 1 84 ? 3.574 4.945 -0.864 1.00 89.06 84 ARG A CA 1
ATOM 635 C C . ARG A 1 84 ? 2.492 3.953 -0.476 1.00 89.06 84 ARG A C 1
ATOM 637 O O . ARG A 1 84 ? 1.525 4.319 0.190 1.00 89.06 84 ARG A O 1
ATOM 644 N N . SER A 1 85 ? 2.717 2.681 -0.796 1.00 91.19 85 SER A N 1
ATOM 645 C CA . SER A 1 85 ? 1.909 1.610 -0.218 1.00 91.19 85 SER A CA 1
ATOM 646 C C . SER A 1 85 ? 2.289 1.403 1.247 1.00 91.19 85 SER A C 1
ATOM 648 O O . SER A 1 85 ? 3.411 0.983 1.528 1.00 91.19 85 SER A O 1
ATOM 650 N N . ILE A 1 86 ? 1.376 1.713 2.167 1.00 89.62 86 ILE A N 1
ATOM 651 C CA . ILE A 1 86 ? 1.535 1.512 3.616 1.00 89.62 86 ILE A CA 1
ATOM 652 C C . ILE A 1 86 ? 0.243 0.897 4.136 1.00 89.62 86 ILE A C 1
ATOM 654 O O . ILE A 1 86 ? -0.833 1.332 3.739 1.00 89.62 86 ILE A O 1
ATOM 658 N N . GLN A 1 87 ? 0.333 -0.098 5.016 1.00 91.62 87 GLN A N 1
ATOM 659 C CA . GLN A 1 87 ? -0.822 -0.749 5.629 1.00 91.62 87 GLN A CA 1
ATOM 660 C C . GLN A 1 87 ? -0.666 -0.801 7.140 1.00 91.62 87 GLN A C 1
ATOM 662 O O . GLN A 1 87 ? 0.404 -1.124 7.654 1.00 91.62 87 GLN A O 1
ATOM 667 N N . VAL A 1 88 ? -1.755 -0.531 7.855 1.00 89.50 88 VAL A N 1
ATOM 668 C CA . VAL A 1 88 ? -1.770 -0.585 9.313 1.00 89.50 88 VAL A CA 1
ATOM 669 C C . VAL A 1 88 ? -3.154 -0.952 9.847 1.00 89.50 88 VAL A C 1
ATOM 671 O O . 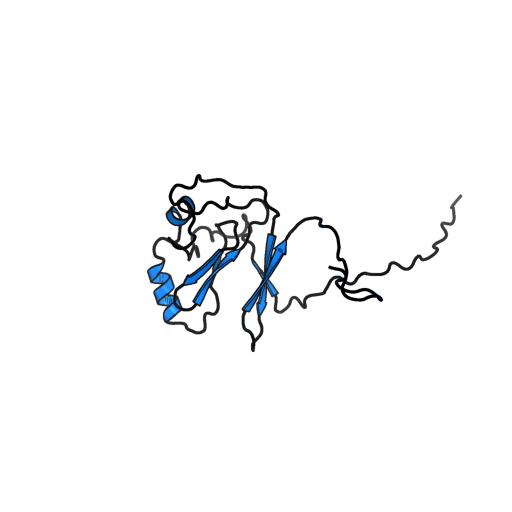VAL A 1 88 ? -4.174 -0.690 9.211 1.00 89.50 88 VAL A O 1
ATOM 674 N N . ARG A 1 89 ? -3.218 -1.552 11.038 1.00 91.19 89 ARG A N 1
ATOM 675 C CA . ARG A 1 89 ? -4.490 -1.784 11.739 1.00 91.19 89 ARG A CA 1
ATOM 676 C C . ARG A 1 89 ? -5.085 -0.464 12.216 1.00 91.19 89 ARG A C 1
ATOM 678 O O . ARG A 1 89 ? -4.397 0.311 12.864 1.00 91.19 89 ARG A O 1
ATOM 685 N N . PHE A 1 90 ? -6.375 -0.247 11.995 1.00 88.56 90 PHE A N 1
ATOM 686 C CA . PHE A 1 90 ? -7.068 0.964 12.419 1.00 88.56 90 PHE A CA 1
ATOM 687 C C . PHE A 1 90 ? -8.543 0.677 12.699 1.00 88.56 90 PHE A C 1
ATOM 689 O O . PHE A 1 90 ? -9.227 0.083 11.876 1.00 88.56 90 PHE A O 1
ATOM 696 N N . GLY A 1 91 ? -9.055 1.095 13.861 1.00 88.69 91 GLY A N 1
ATOM 697 C CA . GLY A 1 91 ? -10.498 1.050 14.138 1.00 88.69 91 GLY A CA 1
ATOM 698 C C . GLY A 1 91 ? -11.161 -0.333 14.034 1.00 88.69 91 GLY A C 1
ATOM 699 O O . GLY A 1 91 ? -12.354 -0.401 13.784 1.00 88.69 91 GLY A O 1
ATOM 700 N N . GLY A 1 92 ? -10.419 -1.432 14.216 1.00 91.56 92 GLY A N 1
ATOM 701 C CA . GLY A 1 92 ? -10.943 -2.799 14.054 1.00 91.56 92 GLY A CA 1
ATOM 702 C C . GLY A 1 92 ? -10.793 -3.385 12.644 1.00 91.56 92 GLY A C 1
ATOM 703 O O . GLY A 1 92 ? -11.084 -4.558 12.457 1.00 91.56 92 GLY A O 1
ATOM 704 N N . THR A 1 93 ? -10.267 -2.611 11.693 1.00 92.31 93 THR A N 1
ATOM 705 C CA . THR A 1 93 ? -10.010 -3.012 10.303 1.00 92.31 93 THR A CA 1
ATOM 706 C C . THR A 1 93 ? -8.579 -2.632 9.873 1.00 92.31 93 THR A C 1
ATOM 708 O O . THR A 1 93 ? -7.724 -2.372 10.727 1.00 92.31 93 THR A O 1
ATOM 711 N N . ILE A 1 94 ? -8.284 -2.620 8.571 1.00 91.12 94 ILE A N 1
ATOM 712 C CA . ILE A 1 94 ? -7.018 -2.151 7.990 1.00 91.12 94 ILE A CA 1
ATOM 713 C C . ILE A 1 94 ? -7.216 -0.793 7.307 1.00 91.12 94 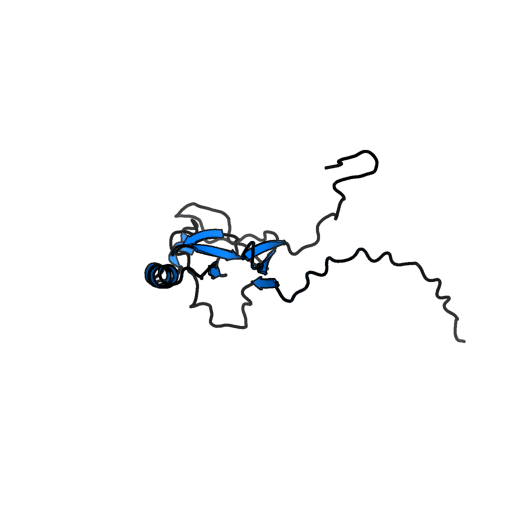ILE A C 1
ATOM 715 O O . ILE A 1 94 ? -8.128 -0.619 6.502 1.00 91.12 94 ILE A O 1
ATOM 719 N N . ALA A 1 95 ? -6.324 0.155 7.591 1.00 89.50 95 ALA A N 1
ATOM 720 C CA . ALA A 1 95 ? -6.122 1.351 6.784 1.00 89.50 95 ALA A CA 1
ATOM 721 C C . ALA A 1 95 ? -4.921 1.147 5.851 1.00 89.50 95 ALA A C 1
ATOM 723 O O . ALA A 1 95 ? -3.888 0.627 6.275 1.00 89.50 95 ALA A O 1
ATOM 724 N N . SER A 1 96 ? -5.057 1.541 4.586 1.00 89.50 96 SER A N 1
ATOM 725 C CA . SER A 1 96 ? -4.021 1.393 3.564 1.00 89.50 96 SER A CA 1
ATOM 726 C C . SER A 1 96 ? -3.893 2.651 2.716 1.00 89.50 96 SER A C 1
ATOM 728 O O . SER A 1 96 ? -4.906 3.204 2.289 1.00 89.50 96 SER A O 1
ATOM 730 N N . THR A 1 97 ? -2.659 3.042 2.397 1.00 88.75 97 THR A N 1
ATOM 731 C CA . THR A 1 97 ? -2.376 4.049 1.369 1.00 88.75 97 THR A CA 1
ATOM 732 C C . THR A 1 97 ? -1.927 3.421 0.059 1.00 88.75 97 THR A C 1
ATOM 734 O O . THR A 1 97 ? -1.303 2.360 0.077 1.00 88.75 97 THR A O 1
ATOM 737 N N . CYS A 1 98 ? -2.233 4.057 -1.073 1.00 89.12 98 CYS A N 1
ATOM 738 C CA . CYS A 1 98 ? -1.747 3.629 -2.387 1.00 89.12 98 CYS A CA 1
ATOM 739 C C . CYS A 1 98 ? -0.389 4.276 -2.748 1.00 89.12 98 CYS A C 1
ATOM 741 O O . CYS A 1 98 ? -0.040 5.341 -2.221 1.00 89.12 98 CYS A O 1
ATOM 743 N N . PRO A 1 99 ? 0.395 3.666 -3.660 1.00 90.81 99 PRO A N 1
ATOM 744 C CA . PRO A 1 99 ? 1.543 4.328 -4.278 1.00 90.81 99 PRO A CA 1
ATOM 745 C C . PRO A 1 99 ? 1.147 5.603 -5.033 1.00 90.81 99 PRO A C 1
ATOM 747 O O . PRO A 1 99 ? -0.012 5.785 -5.404 1.00 90.81 99 PRO A O 1
ATOM 750 N N . GLY A 1 100 ? 2.125 6.476 -5.277 1.00 88.12 100 GLY A N 1
ATOM 751 C CA . GLY A 1 100 ? 1.957 7.608 -6.187 1.00 88.12 100 GLY A CA 1
ATOM 752 C C . GLY A 1 100 ? 2.084 7.191 -7.658 1.00 88.12 100 GLY A C 1
ATOM 753 O O . GLY A 1 100 ? 2.843 6.282 -7.995 1.00 88.12 100 GLY A O 1
ATOM 754 N N . VAL A 1 101 ? 1.417 7.914 -8.556 1.00 89.31 101 VAL A N 1
ATOM 755 C CA . VAL A 1 101 ? 1.542 7.722 -10.018 1.00 89.31 101 VAL A CA 1
ATOM 756 C C . VAL A 1 101 ? 2.674 8.528 -10.664 1.00 89.31 101 VAL A C 1
ATOM 758 O O . VAL A 1 101 ? 2.849 8.465 -11.875 1.00 89.31 101 VAL A O 1
ATOM 761 N N . ALA A 1 102 ? 3.452 9.281 -9.880 1.00 89.25 102 ALA A N 1
ATOM 762 C CA . ALA A 1 102 ? 4.578 10.075 -10.382 1.00 89.25 102 ALA A CA 1
ATOM 763 C C . ALA A 1 102 ? 5.849 9.872 -9.546 1.00 89.25 102 ALA A C 1
ATOM 765 O O . ALA A 1 102 ? 6.801 9.242 -9.992 1.00 89.25 102 ALA A O 1
ATOM 766 N N . HIS A 1 103 ? 5.856 10.387 -8.317 1.00 89.38 103 HIS A N 1
ATOM 767 C CA . HIS A 1 103 ? 6.955 10.250 -7.363 1.00 89.38 103 HIS A CA 1
ATOM 768 C C . HIS A 1 103 ? 6.458 9.571 -6.089 1.00 89.38 103 HIS A C 1
ATOM 770 O O . HIS A 1 103 ? 5.273 9.665 -5.762 1.00 89.38 103 HIS A O 1
ATOM 776 N N . GLN A 1 104 ? 7.369 8.929 -5.359 1.00 92.56 104 GLN A N 1
ATOM 777 C CA . GLN A 1 104 ? 7.083 8.305 -4.067 1.00 92.56 104 GLN A CA 1
ATOM 778 C C . GLN A 1 104 ? 7.744 9.092 -2.937 1.00 92.56 104 GLN A C 1
ATOM 780 O O . GLN A 1 104 ? 8.836 9.628 -3.127 1.00 92.56 104 GLN A O 1
ATOM 785 N N . VAL A 1 105 ? 7.158 9.098 -1.738 1.00 90.81 105 VAL A N 1
ATOM 786 C CA . VAL A 1 105 ? 7.886 9.552 -0.537 1.00 90.81 105 VAL A CA 1
ATOM 787 C C . VAL A 1 105 ? 9.065 8.605 -0.286 1.00 90.81 105 VAL A C 1
ATOM 789 O O . VAL A 1 105 ? 8.951 7.383 -0.463 1.00 90.81 105 VAL A O 1
ATOM 792 N N . ALA A 1 106 ? 10.223 9.150 0.088 1.00 93.38 106 ALA A N 1
ATOM 793 C CA . ALA A 1 106 ? 11.412 8.360 0.391 1.00 93.38 106 ALA A CA 1
ATOM 794 C C . ALA A 1 106 ? 11.130 7.361 1.533 1.00 93.38 106 ALA A C 1
ATOM 796 O O . ALA A 1 106 ? 10.367 7.649 2.450 1.00 93.38 106 ALA A O 1
ATOM 797 N N . LEU A 1 107 ? 11.695 6.144 1.458 1.00 92.94 107 LEU A N 1
ATOM 798 C CA . LEU A 1 107 ? 11.577 5.205 2.581 1.00 92.94 107 LEU A CA 1
ATOM 799 C C . LEU A 1 107 ? 12.636 5.566 3.614 1.00 92.94 107 LEU A C 1
ATOM 801 O O . LEU A 1 107 ? 13.786 5.175 3.452 1.00 92.94 107 LEU A O 1
ATOM 805 N N . ASP A 1 108 ? 12.228 6.273 4.654 1.00 91.50 108 ASP A N 1
ATOM 806 C CA . ASP A 1 108 ? 13.039 6.505 5.838 1.00 91.50 108 ASP A CA 1
ATOM 807 C C . ASP A 1 108 ? 12.102 6.476 7.048 1.00 91.50 108 ASP A C 1
ATOM 809 O O . ASP A 1 108 ? 11.172 7.277 7.143 1.00 91.50 108 ASP A O 1
ATOM 813 N N . LEU A 1 109 ? 12.307 5.485 7.918 1.00 90.31 109 LEU A N 1
ATOM 814 C CA . LEU A 1 109 ? 11.471 5.249 9.097 1.00 90.31 109 LEU A CA 1
ATOM 815 C C . LEU A 1 109 ? 11.969 6.015 10.332 1.00 90.31 109 LEU A C 1
ATOM 817 O O . LEU A 1 109 ? 11.447 5.843 11.433 1.00 90.31 109 LEU A O 1
ATOM 821 N N . SER A 1 110 ? 13.008 6.838 10.173 1.00 91.06 110 SER A N 1
ATOM 822 C CA . SER A 1 110 ? 13.456 7.737 11.225 1.00 91.06 110 SER A CA 1
ATOM 823 C C . SER A 1 110 ? 12.349 8.746 11.562 1.00 91.06 110 SER A C 1
ATOM 825 O O . SER A 1 110 ? 11.802 9.393 10.663 1.00 91.06 110 SER A O 1
ATOM 827 N N . PRO A 1 111 ? 12.048 8.995 12.849 1.00 86.25 111 PRO A N 1
ATOM 828 C CA . PRO A 1 111 ? 11.169 10.100 13.231 1.00 86.25 111 PRO A CA 1
ATOM 829 C C . PRO A 1 111 ? 11.719 11.472 12.800 1.00 86.25 111 PRO A C 1
ATOM 831 O O . PRO A 1 111 ? 10.966 12.438 12.705 1.00 86.25 111 PRO A O 1
ATOM 834 N N . GLN A 1 112 ? 13.027 11.559 12.527 1.00 89.62 112 GLN A N 1
ATOM 835 C CA . GLN A 1 112 ? 13.721 12.741 12.012 1.00 89.62 112 GLN A CA 1
ATOM 836 C C . GLN A 1 112 ? 14.013 12.645 10.504 1.00 89.62 112 GLN A C 1
ATOM 838 O O . GLN A 1 112 ? 14.832 13.410 9.994 1.00 89.62 112 GLN A O 1
ATOM 843 N N . ALA A 1 113 ? 13.374 11.710 9.792 1.00 88.25 113 ALA A N 1
ATOM 844 C CA . ALA A 1 113 ? 13.521 11.548 8.351 1.00 88.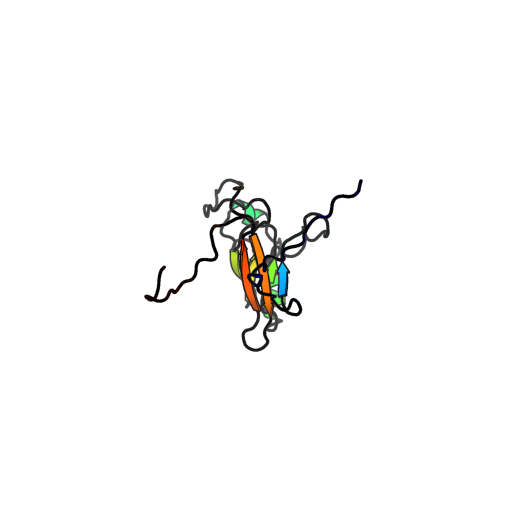25 113 ALA A CA 1
ATOM 845 C C . ALA A 1 113 ? 13.281 12.871 7.617 1.00 88.25 113 ALA A C 1
ATOM 847 O O . ALA A 1 113 ? 12.267 13.549 7.831 1.00 88.25 113 ALA A O 1
ATOM 848 N N . ALA A 1 114 ? 14.191 13.209 6.705 1.00 91.19 114 ALA A N 1
ATOM 849 C CA . ALA A 1 114 ? 14.031 14.373 5.849 1.00 91.19 114 ALA A CA 1
ATOM 850 C C . ALA A 1 114 ? 12.767 14.236 4.981 1.00 91.19 114 ALA A C 1
ATOM 852 O O . ALA A 1 114 ? 12.456 13.159 4.471 1.00 91.19 114 ALA A O 1
ATOM 853 N N . SER A 1 115 ? 12.052 15.346 4.782 1.00 89.69 115 SER A N 1
ATOM 854 C CA . SER A 1 115 ? 10.920 15.402 3.851 1.00 89.69 115 SER A CA 1
ATOM 855 C C . SER A 1 115 ? 11.447 15.339 2.418 1.00 89.69 115 SER A C 1
ATOM 857 O O . SER A 1 115 ? 11.914 16.338 1.868 1.00 89.69 115 SER A O 1
ATOM 859 N N . GLN A 1 116 ? 11.466 14.135 1.848 1.00 93.38 116 GLN A N 1
ATOM 860 C CA . GLN A 1 116 ? 12.061 13.853 0.545 1.00 93.38 116 GLN A CA 1
ATOM 861 C C . GLN A 1 116 ? 11.174 12.927 -0.280 1.00 93.38 116 GLN A C 1
ATOM 863 O O . GLN A 1 116 ? 10.495 12.039 0.241 1.00 93.38 116 GLN A O 1
ATOM 868 N N . PHE A 1 117 ? 11.242 13.103 -1.597 1.00 92.81 117 PHE A N 1
ATOM 869 C CA . PHE A 1 117 ? 10.647 12.199 -2.568 1.00 92.81 117 PHE A CA 1
ATOM 870 C C . PHE A 1 117 ? 11.728 11.536 -3.422 1.00 92.81 117 PHE A C 1
ATOM 872 O O . PHE A 1 117 ? 12.860 12.006 -3.519 1.00 92.81 117 PHE A O 1
ATOM 879 N N . VAL A 1 118 ? 11.359 10.431 -4.058 1.00 95.25 118 VAL A N 1
ATOM 880 C CA . VAL A 1 118 ? 12.198 9.674 -4.980 1.00 95.25 118 VAL A CA 1
ATOM 881 C C . VAL A 1 118 ? 11.379 9.271 -6.203 1.00 95.25 118 VAL A C 1
ATOM 883 O O . VAL A 1 118 ? 10.212 8.886 -6.087 1.00 95.25 118 VAL A O 1
ATOM 886 N N . MET A 1 119 ? 12.000 9.318 -7.382 1.00 94.94 119 MET A N 1
ATOM 887 C CA . MET A 1 119 ? 11.414 8.855 -8.646 1.00 94.94 119 MET A CA 1
ATOM 888 C C . MET A 1 119 ? 11.482 7.326 -8.755 1.00 94.94 119 MET A C 1
ATOM 890 O O . MET A 1 119 ? 12.089 6.767 -9.663 1.00 94.94 119 MET A O 1
ATOM 894 N N . LYS A 1 120 ? 10.904 6.638 -7.768 1.00 90.94 120 LYS A N 1
ATOM 895 C CA . LYS A 1 120 ? 10.651 5.194 -7.845 1.00 90.94 120 LYS A CA 1
ATOM 896 C C . LYS A 1 120 ? 9.547 4.915 -8.871 1.00 90.94 120 LYS A C 1
ATOM 898 O O . LYS A 1 120 ? 8.754 5.825 -9.123 1.00 90.94 120 LYS A O 1
ATOM 903 N N . PRO A 1 121 ? 9.462 3.680 -9.407 1.00 93.00 121 PRO A N 1
ATOM 904 C CA . PRO A 1 121 ? 8.439 3.322 -10.378 1.00 93.00 121 PRO A CA 1
ATOM 905 C C . PRO A 1 121 ? 7.050 3.796 -9.931 1.00 93.00 121 PRO A C 1
ATOM 907 O O . PRO A 1 121 ? 6.652 3.506 -8.793 1.00 93.00 121 PRO A O 1
ATOM 910 N N . PRO A 1 122 ? 6.337 4.557 -10.775 1.00 93.19 122 PRO A N 1
ATOM 911 C CA . PRO A 1 122 ? 4.966 4.929 -10.488 1.00 93.19 122 PRO A CA 1
ATOM 912 C C . PRO A 1 122 ? 4.101 3.672 -10.418 1.00 93.19 122 PRO A C 1
ATOM 914 O O . PRO A 1 122 ? 4.406 2.660 -11.044 1.00 93.19 122 PRO A O 1
ATOM 917 N N . ALA A 1 123 ? 3.048 3.702 -9.609 1.00 93.19 123 ALA A N 1
ATOM 918 C CA . ALA A 1 123 ? 2.168 2.556 -9.428 1.00 93.19 123 ALA A CA 1
ATOM 919 C C . ALA A 1 123 ? 0.766 3.000 -9.007 1.00 93.19 123 ALA A C 1
ATOM 921 O O . ALA A 1 123 ? 0.567 4.117 -8.535 1.00 93.19 123 ALA A O 1
ATOM 922 N N . PHE A 1 124 ? -0.198 2.101 -9.156 1.00 90.94 124 PHE A N 1
ATOM 923 C CA . PHE A 1 124 ? -1.574 2.264 -8.694 1.00 90.94 124 PHE A CA 1
ATOM 924 C C . PHE A 1 124 ? -2.055 0.977 -8.025 1.00 90.94 124 PHE A C 1
ATOM 926 O O . PHE A 1 124 ? -1.403 -0.068 -8.116 1.00 90.94 124 PHE A O 1
ATOM 933 N N . GLN A 1 125 ? -3.191 1.051 -7.332 1.00 92.31 125 GLN A N 1
ATOM 934 C CA . GLN A 1 125 ? -3.841 -0.126 -6.767 1.00 92.31 125 GLN A CA 1
ATOM 935 C C . GLN A 1 125 ? -5.174 -0.414 -7.453 1.00 92.31 125 GLN A C 1
ATOM 937 O O . GLN A 1 125 ? -5.979 0.491 -7.674 1.00 92.31 125 GLN A O 1
ATOM 942 N N . LEU A 1 126 ? -5.386 -1.690 -7.777 1.00 90.81 126 LEU A N 1
ATOM 943 C CA . LEU A 1 126 ? -6.657 -2.245 -8.234 1.00 90.81 126 LEU A CA 1
ATOM 944 C C . LEU A 1 126 ? -7.263 -3.068 -7.106 1.00 90.81 126 LEU A C 1
ATOM 946 O O . LEU A 1 126 ? -6.623 -3.988 -6.596 1.00 90.81 126 LEU A O 1
ATOM 950 N N . HIS A 1 127 ? -8.494 -2.745 -6.735 1.00 89.25 127 HIS A N 1
ATOM 951 C CA . HIS A 1 127 ? -9.210 -3.423 -5.665 1.00 89.25 127 HIS A CA 1
ATOM 952 C C . HIS A 1 127 ? -10.341 -4.258 -6.235 1.00 89.25 127 HIS A C 1
ATOM 954 O O . HIS A 1 127 ? -11.315 -3.689 -6.716 1.00 89.25 127 HIS A O 1
ATOM 960 N N . LEU A 1 128 ? -10.207 -5.577 -6.174 1.00 90.44 128 LEU A N 1
ATOM 961 C CA . LEU A 1 128 ? -11.225 -6.532 -6.578 1.00 90.44 128 LEU A CA 1
ATOM 962 C C . LEU A 1 128 ? -12.045 -6.947 -5.354 1.00 90.44 128 LEU A C 1
ATOM 964 O O . LEU A 1 128 ? -11.479 -7.428 -4.377 1.00 90.44 128 LEU A O 1
ATOM 968 N N . TRP A 1 129 ? -13.361 -6.755 -5.405 1.00 88.38 129 TRP A N 1
ATOM 969 C CA . TRP A 1 129 ? -14.268 -7.262 -4.375 1.00 88.38 129 TRP A CA 1
ATOM 970 C C . TRP A 1 129 ? -14.850 -8.620 -4.763 1.00 88.38 129 TRP A C 1
ATOM 972 O O . TRP A 1 129 ? -15.358 -8.794 -5.875 1.00 88.38 129 TRP A O 1
ATOM 982 N N . ASP A 1 130 ? -14.838 -9.542 -3.809 1.00 90.00 130 ASP A N 1
ATOM 983 C CA . ASP A 1 130 ? -15.501 -10.834 -3.874 1.00 90.00 130 ASP A CA 1
ATOM 984 C C . ASP A 1 130 ? -16.196 -11.136 -2.536 1.00 90.00 130 ASP A C 1
ATOM 986 O O . ASP A 1 130 ? -15.732 -10.744 -1.470 1.00 90.00 130 ASP A O 1
ATOM 990 N N . ALA A 1 131 ? -17.351 -11.800 -2.580 1.00 89.12 131 ALA A N 1
ATOM 991 C CA . ALA A 1 131 ? -18.170 -12.001 -1.383 1.00 89.12 131 ALA A CA 1
ATOM 992 C C . ALA A 1 131 ? -17.591 -13.048 -0.414 1.00 89.12 131 ALA A C 1
ATOM 994 O O . ALA A 1 131 ? -17.916 -13.012 0.771 1.00 89.12 131 ALA A O 1
ATOM 995 N N . GLU A 1 132 ? -16.772 -13.982 -0.906 1.00 92.69 132 GLU A N 1
ATOM 996 C CA . GLU A 1 132 ? -16.161 -15.039 -0.097 1.00 92.69 132 GLU A CA 1
ATOM 997 C C . GLU A 1 132 ? -14.824 -14.584 0.498 1.00 92.69 132 GLU A C 1
ATOM 999 O O . GLU A 1 132 ? -14.559 -14.782 1.683 1.00 92.69 132 GLU A O 1
ATOM 1004 N N . THR A 1 133 ? -13.990 -13.951 -0.325 1.00 89.81 133 THR A N 1
ATOM 1005 C CA . THR A 1 133 ? -12.622 -13.548 0.032 1.00 89.81 133 THR A CA 1
ATOM 1006 C C . THR A 1 133 ? -12.503 -12.094 0.484 1.00 89.81 133 THR A C 1
ATOM 1008 O O . THR A 1 133 ? -11.484 -11.726 1.074 1.00 89.81 133 THR A O 1
ATOM 1011 N N . GLY A 1 134 ? -13.535 -11.282 0.248 1.00 90.62 134 GLY A N 1
ATOM 1012 C CA . GLY A 1 134 ? -13.559 -9.867 0.587 1.00 90.62 134 GLY A CA 1
ATOM 1013 C C . GLY A 1 134 ? -12.818 -8.995 -0.431 1.00 90.62 134 GLY A C 1
ATOM 1014 O O . GLY A 1 134 ? -12.932 -9.163 -1.647 1.00 90.62 134 GLY A O 1
ATOM 1015 N N . LEU A 1 135 ? -12.060 -8.015 0.058 1.00 91.06 135 LEU A N 1
ATOM 1016 C CA . LEU A 1 135 ? -11.332 -7.040 -0.744 1.00 91.06 135 LEU A CA 1
ATOM 1017 C C . LEU A 1 135 ? -9.898 -7.504 -1.045 1.00 91.06 135 LEU A C 1
ATOM 1019 O O . LEU A 1 135 ? -9.008 -7.469 -0.189 1.00 91.06 135 LEU A O 1
ATOM 1023 N N . ILE A 1 136 ? -9.644 -7.822 -2.311 1.00 92.25 136 ILE A N 1
ATOM 1024 C CA . ILE A 1 136 ? -8.331 -8.165 -2.857 1.00 92.25 136 ILE A CA 1
ATOM 1025 C C . ILE A 1 136 ? -7.691 -6.902 -3.443 1.00 92.25 136 ILE A C 1
ATOM 1027 O O . ILE A 1 136 ? -8.267 -6.249 -4.306 1.00 92.25 136 ILE A O 1
ATOM 1031 N N . SER A 1 137 ? -6.477 -6.553 -3.012 1.00 91.88 137 SER A N 1
ATOM 1032 C CA . SER A 1 137 ? -5.748 -5.381 -3.522 1.00 91.88 137 SER A CA 1
ATOM 1033 C C . SER A 1 137 ? -4.507 -5.797 -4.310 1.00 91.88 137 SER A C 1
ATOM 1035 O O . SER A 1 137 ? -3.543 -6.284 -3.724 1.00 91.88 137 SER A O 1
ATOM 1037 N N . HIS A 1 138 ? -4.482 -5.523 -5.612 1.00 93.88 138 HIS A N 1
ATOM 1038 C CA . HIS A 1 138 ? -3.294 -5.648 -6.457 1.00 93.88 138 HIS A CA 1
ATOM 1039 C C . HIS A 1 138 ? -2.577 -4.304 -6.557 1.00 93.88 138 HIS A C 1
ATOM 1041 O O . HIS A 1 138 ? -3.221 -3.277 -6.749 1.00 93.88 138 HIS A O 1
ATOM 1047 N N . THR A 1 139 ? -1.247 -4.299 -6.463 1.00 93.69 139 THR A N 1
ATOM 1048 C CA . THR A 1 139 ? -0.431 -3.120 -6.792 1.00 93.69 139 THR A CA 1
ATOM 1049 C C . THR A 1 139 ? 0.200 -3.335 -8.161 1.00 93.69 139 THR A C 1
ATOM 1051 O O . THR A 1 139 ? 0.927 -4.306 -8.348 1.00 93.69 139 THR A O 1
ATOM 1054 N N . ALA A 1 140 ? -0.087 -2.443 -9.104 1.00 92.81 140 ALA A N 1
ATOM 1055 C CA . ALA A 1 140 ? 0.424 -2.497 -10.467 1.00 92.81 140 ALA A CA 1
ATOM 1056 C C . ALA A 1 140 ? 1.394 -1.340 -10.704 1.00 92.81 140 ALA A C 1
ATOM 1058 O O . ALA A 1 140 ? 1.066 -0.183 -10.431 1.00 92.81 140 ALA A O 1
ATOM 1059 N N . TYR A 1 141 ? 2.586 -1.656 -11.205 1.00 93.88 141 TYR A N 1
ATOM 1060 C CA . TYR A 1 141 ? 3.578 -0.659 -11.594 1.00 93.88 141 TYR A CA 1
ATOM 1061 C C . TYR A 1 141 ? 3.277 -0.115 -12.992 1.00 93.88 141 TYR A C 1
ATOM 1063 O O . TYR A 1 141 ? 2.782 -0.826 -13.862 1.00 93.88 141 TYR A O 1
ATOM 1071 N N . VAL A 1 142 ? 3.586 1.159 -13.193 1.00 91.25 142 VAL A N 1
ATOM 1072 C CA . VAL A 1 142 ? 3.460 1.880 -14.455 1.00 91.25 142 VAL A CA 1
ATOM 1073 C C . VAL A 1 142 ? 4.863 2.086 -15.007 1.00 91.25 142 VAL A C 1
ATOM 1075 O O . VAL A 1 142 ? 5.712 2.703 -14.366 1.00 91.25 142 VAL A O 1
ATOM 1078 N N . GLY A 1 143 ? 5.106 1.555 -16.196 1.00 91.38 143 GLY A N 1
ATOM 1079 C CA . GLY A 1 143 ? 6.398 1.615 -16.862 1.00 91.38 143 GLY A CA 1
ATOM 1080 C C . GLY A 1 143 ? 6.550 0.473 -17.853 1.00 91.38 143 GLY A C 1
ATOM 1081 O O . GLY A 1 143 ? 5.726 -0.441 -17.894 1.00 91.38 143 GLY A O 1
ATOM 1082 N N . GLU A 1 144 ? 7.607 0.543 -18.649 1.00 93.75 144 GLU A N 1
ATOM 1083 C CA . GLU A 1 144 ? 8.037 -0.568 -19.488 1.00 93.75 144 GLU A CA 1
ATOM 1084 C C . GLU A 1 144 ? 8.995 -1.448 -18.684 1.00 93.75 144 GLU A C 1
ATOM 1086 O O . GLU A 1 144 ? 9.954 -0.960 -18.081 1.00 93.75 144 GLU A O 1
ATOM 1091 N N . PHE A 1 145 ? 8.709 -2.746 -18.659 1.00 93.75 145 PHE A N 1
ATOM 1092 C CA . PHE A 1 145 ? 9.491 -3.762 -17.967 1.00 93.75 145 PHE A CA 1
ATOM 1093 C C . PHE A 1 145 ? 9.633 -4.971 -18.890 1.00 93.75 145 PHE A C 1
ATOM 1095 O O . PHE A 1 145 ? 8.769 -5.214 -19.731 1.00 93.75 145 PHE A O 1
ATOM 1102 N N . ASP A 1 146 ? 10.725 -5.711 -18.739 1.00 96.06 146 ASP A N 1
ATOM 1103 C CA . ASP A 1 146 ? 10.988 -6.908 -19.535 1.00 96.06 146 ASP A CA 1
ATOM 1104 C C . ASP A 1 146 ? 9.975 -8.035 -19.229 1.00 96.06 146 ASP A C 1
ATOM 1106 O O . ASP A 1 146 ? 9.577 -8.217 -18.075 1.00 96.06 146 ASP A O 1
ATOM 1110 N N . GLY A 1 147 ? 9.555 -8.781 -20.259 1.00 93.12 147 GLY A N 1
ATOM 1111 C CA . GLY A 1 147 ? 8.563 -9.865 -20.170 1.00 93.12 147 GLY A CA 1
ATOM 1112 C C . GLY A 1 147 ? 7.224 -9.606 -20.899 1.00 93.12 147 GLY A C 1
ATOM 1113 O O . GLY A 1 147 ? 7.121 -8.683 -21.710 1.00 93.12 147 GLY A O 1
ATOM 1114 N N . PRO A 1 148 ? 6.176 -10.423 -20.642 1.00 92.81 148 PRO A N 1
ATOM 1115 C CA . PRO A 1 148 ? 6.141 -11.518 -19.671 1.00 92.81 148 PRO A CA 1
ATOM 1116 C C . PRO A 1 148 ? 6.987 -12.715 -20.117 1.00 92.81 148 PRO A C 1
ATOM 1118 O O . PRO A 1 148 ? 6.899 -13.156 -21.263 1.00 92.81 148 PRO A O 1
ATOM 1121 N N . HIS A 1 149 ? 7.759 -13.262 -19.181 1.00 93.00 149 HIS A N 1
ATOM 1122 C CA . HIS A 1 149 ? 8.459 -14.535 -19.347 1.00 93.00 149 HIS A CA 1
ATOM 1123 C C . HIS A 1 149 ? 7.616 -15.654 -18.737 1.00 93.00 149 HIS A C 1
ATOM 1125 O O . HIS A 1 149 ? 6.984 -15.432 -17.699 1.00 93.00 149 HIS A O 1
ATOM 1131 N N . PRO A 1 150 ? 7.544 -16.837 -19.362 1.00 94.12 150 PRO A N 1
ATOM 1132 C CA . PRO A 1 150 ? 6.867 -17.962 -18.744 1.00 94.12 150 PRO A CA 1
ATOM 1133 C C . PRO A 1 150 ? 7.662 -18.467 -17.532 1.00 94.12 150 PRO A C 1
ATOM 1135 O O . PRO A 1 150 ? 8.879 -18.348 -17.492 1.00 94.12 150 PRO A O 1
ATOM 1138 N N . PHE A 1 151 ? 6.972 -19.058 -16.554 1.00 94.88 151 PHE A N 1
ATOM 1139 C CA . PHE A 1 151 ? 7.625 -19.809 -15.473 1.00 94.88 151 PHE A CA 1
ATOM 1140 C C . PHE A 1 151 ? 8.037 -21.218 -15.912 1.00 94.88 151 PHE A C 1
ATOM 1142 O O . PHE A 1 151 ? 8.856 -21.843 -15.252 1.00 94.88 151 PHE A O 1
ATOM 1149 N N . TYR A 1 152 ? 7.466 -21.728 -17.009 1.00 95.81 152 TYR A N 1
ATOM 1150 C CA . TYR A 1 152 ? 7.684 -23.093 -17.479 1.00 95.81 152 TYR A CA 1
ATOM 1151 C C . TYR A 1 152 ? 7.944 -23.150 -18.983 1.00 95.81 152 TYR A C 1
ATOM 1153 O O . TYR A 1 152 ? 7.310 -22.417 -19.749 1.00 95.81 152 TYR A O 1
ATOM 1161 N N . ASP A 1 153 ? 8.796 -24.082 -19.393 1.00 94.75 153 ASP A N 1
ATOM 1162 C CA . ASP A 1 153 ? 8.948 -24.546 -20.769 1.00 94.75 153 ASP A CA 1
ATOM 1163 C C . ASP A 1 153 ? 8.759 -26.074 -20.868 1.00 94.75 153 ASP A C 1
ATOM 1165 O O . ASP A 1 153 ? 8.219 -26.710 -19.957 1.00 94.75 153 ASP A O 1
ATOM 1169 N N . ASP A 1 154 ? 9.152 -26.658 -22.003 1.00 94.81 154 ASP A N 1
ATOM 1170 C CA . ASP A 1 154 ? 9.039 -28.099 -22.253 1.00 94.81 154 ASP A CA 1
ATOM 1171 C C . ASP A 1 154 ? 9.954 -28.943 -21.338 1.00 94.81 154 ASP A C 1
ATOM 1173 O O . ASP A 1 154 ? 9.671 -30.123 -21.115 1.00 94.81 154 ASP A O 1
ATOM 1177 N N . ASP A 1 155 ? 11.013 -28.346 -20.783 1.00 94.88 155 ASP A N 1
ATOM 1178 C CA . ASP A 1 155 ? 11.996 -28.994 -19.913 1.00 94.88 155 ASP A CA 1
ATOM 1179 C C . ASP A 1 155 ? 11.708 -28.761 -18.413 1.00 94.88 155 ASP A C 1
ATOM 1181 O O . ASP A 1 155 ? 12.274 -29.452 -17.558 1.00 94.88 155 ASP A O 1
ATOM 1185 N N . GLY A 1 156 ? 10.784 -27.854 -18.070 1.00 93.12 156 GLY A N 1
ATOM 1186 C CA . GLY A 1 156 ? 10.263 -27.679 -16.713 1.00 93.12 156 GLY A CA 1
ATOM 1187 C C . GLY A 1 156 ? 10.201 -26.224 -16.254 1.00 93.12 156 GLY A C 1
ATOM 1188 O O . GLY A 1 156 ? 9.852 -25.342 -17.025 1.00 93.12 156 GLY A O 1
ATOM 1189 N N . LEU A 1 157 ? 10.450 -25.990 -14.959 1.00 93.38 157 LEU A N 1
ATOM 1190 C CA . LEU A 1 157 ? 10.489 -24.653 -14.349 1.00 93.38 157 LEU A CA 1
ATOM 1191 C C . LEU A 1 157 ? 11.756 -23.906 -14.803 1.00 93.38 157 LEU A C 1
ATOM 1193 O O . LEU A 1 157 ? 12.841 -24.486 -14.737 1.00 93.38 157 LEU A O 1
ATOM 1197 N N . ILE A 1 158 ? 11.626 -22.646 -15.226 1.00 92.62 158 ILE A N 1
ATOM 1198 C CA . ILE A 1 158 ? 12.719 -21.869 -15.843 1.00 92.62 158 ILE A CA 1
ATOM 1199 C C . ILE A 1 158 ? 13.104 -20.570 -15.116 1.00 92.62 158 ILE A C 1
ATOM 1201 O O . ILE A 1 158 ? 13.949 -19.831 -15.626 1.00 92.62 158 ILE A O 1
ATOM 1205 N N . ASP A 1 159 ? 12.510 -20.279 -13.957 1.00 82.62 159 ASP A N 1
ATOM 1206 C CA . ASP A 1 159 ? 12.817 -19.099 -13.131 1.00 82.62 159 ASP A CA 1
ATOM 1207 C C . ASP A 1 159 ? 13.688 -19.390 -11.894 1.00 82.62 159 ASP A C 1
ATOM 1209 O O . ASP A 1 159 ? 13.756 -20.554 -11.433 1.00 82.62 159 ASP A O 1
#